Protein AF-A0A919X6D9-F1 (afdb_monomer_lite)

Secondary structure (DSSP, 8-state):
-PPBPHHHHHHHHHHHHSS--HHHHHHHHHHTTTTS--EEEEE-TTS-EEEEEEEEETTTTEEEEEEE-

Organism: NCBI:txid545502

Structure (mmCIF, N/CA/C/O backbone):
data_AF-A0A919X6D9-F1
#
_entry.id   AF-A0A919X6D9-F1
#
loop_
_atom_site.group_PDB
_atom_site.id
_atom_site.type_symbol
_atom_site.label_atom_id
_atom_site.label_alt_id
_atom_site.label_comp_id
_atom_site.label_asym_id
_atom_site.label_entity_id
_atom_site.label_seq_id
_atom_site.pdbx_PDB_ins_code
_atom_site.Cartn_x
_atom_site.Cartn_y
_atom_site.Cartn_z
_atom_site.occupancy
_atom_site.B_iso_or_equiv
_atom_site.auth_seq_id
_atom_site.auth_comp_id
_atom_site.auth_asym_id
_atom_site.auth_atom_id
_atom_site.pdbx_PDB_model_num
ATOM 1 N N . MET A 1 1 ? -1.559 -14.051 -4.225 1.00 59.38 1 MET A N 1
ATOM 2 C CA . MET A 1 1 ? -1.310 -12.606 -4.079 1.00 59.38 1 MET A CA 1
ATOM 3 C C . MET A 1 1 ? -1.771 -11.950 -5.360 1.00 59.38 1 MET A C 1
ATOM 5 O O . MET A 1 1 ? -1.273 -12.306 -6.422 1.00 59.38 1 MET A O 1
ATOM 9 N N . GLU A 1 2 ? -2.814 -11.134 -5.274 1.00 81.12 2 GLU A N 1
ATOM 10 C CA . GLU A 1 2 ? -3.390 -10.445 -6.429 1.00 81.12 2 GLU A CA 1
ATOM 11 C C . GLU A 1 2 ? -2.603 -9.159 -6.688 1.00 81.12 2 GLU A C 1
ATOM 13 O O . GLU A 1 2 ? -2.340 -8.405 -5.753 1.00 81.12 2 GLU A O 1
ATOM 18 N N . LYS A 1 3 ? -2.218 -8.926 -7.948 1.00 88.19 3 LYS A N 1
ATOM 19 C CA . LYS A 1 3 ? -1.640 -7.649 -8.373 1.00 88.19 3 LYS A CA 1
ATOM 20 C C . LYS A 1 3 ? -2.775 -6.644 -8.533 1.00 88.19 3 LYS A C 1
ATOM 22 O O . LYS A 1 3 ? -3.660 -6.835 -9.364 1.00 88.19 3 LYS A O 1
ATOM 27 N N . LEU A 1 4 ? -2.746 -5.594 -7.728 1.00 92.44 4 LEU A N 1
ATOM 28 C CA . LEU A 1 4 ? -3.742 -4.534 -7.702 1.00 92.44 4 LEU A CA 1
ATOM 29 C C . LEU A 1 4 ? -3.228 -3.321 -8.469 1.00 92.44 4 LEU A C 1
ATOM 31 O O . LEU A 1 4 ? -2.048 -2.978 -8.399 1.00 92.44 4 LEU A O 1
ATOM 35 N N . THR A 1 5 ? -4.128 -2.637 -9.165 1.00 93.38 5 THR A N 1
ATOM 36 C CA . THR A 1 5 ? -3.882 -1.263 -9.622 1.00 93.38 5 THR A CA 1
ATOM 37 C C . THR A 1 5 ? -3.856 -0.301 -8.433 1.00 93.38 5 THR A C 1
ATOM 39 O O . THR A 1 5 ? -4.325 -0.637 -7.344 1.00 93.38 5 THR A O 1
ATOM 42 N N . TYR A 1 6 ? -3.352 0.918 -8.641 1.00 92.44 6 TYR A N 1
ATOM 43 C CA . TYR A 1 6 ? -3.367 1.968 -7.615 1.00 92.44 6 TYR A CA 1
ATOM 44 C C . TYR A 1 6 ? -4.769 2.170 -7.024 1.00 92.44 6 TYR A C 1
ATOM 46 O O . TYR A 1 6 ? -4.945 2.147 -5.810 1.00 92.44 6 TYR A O 1
ATOM 54 N N . GLU A 1 7 ? -5.787 2.300 -7.878 1.00 93.81 7 GLU A N 1
ATOM 55 C CA . GLU A 1 7 ? -7.168 2.529 -7.442 1.00 93.81 7 GLU A CA 1
ATOM 56 C C . GLU A 1 7 ? -7.715 1.350 -6.628 1.00 93.81 7 GLU A C 1
ATOM 58 O O . GLU A 1 7 ? -8.337 1.557 -5.587 1.00 93.81 7 GLU A O 1
ATOM 63 N N . GLN A 1 8 ? -7.427 0.114 -7.048 1.00 94.44 8 GLN A N 1
ATOM 64 C CA . GLN A 1 8 ? -7.833 -1.083 -6.310 1.00 94.44 8 GLN A CA 1
ATOM 65 C C . GLN A 1 8 ? -7.119 -1.205 -4.961 1.00 94.44 8 GLN A C 1
ATOM 67 O O . GLN A 1 8 ? -7.751 -1.575 -3.974 1.00 94.44 8 GLN A O 1
ATOM 72 N N . ALA A 1 9 ? -5.823 -0.885 -4.902 1.00 93.44 9 ALA A N 1
ATOM 73 C CA . ALA A 1 9 ? -5.056 -0.908 -3.663 1.00 93.44 9 ALA A CA 1
ATOM 74 C C . ALA A 1 9 ? -5.603 0.115 -2.661 1.00 93.44 9 ALA A C 1
ATOM 76 O O . ALA A 1 9 ? -5.897 -0.244 -1.524 1.00 93.44 9 ALA A O 1
ATOM 77 N N . ILE A 1 10 ? -5.829 1.361 -3.093 1.00 94.81 10 ILE A N 1
ATOM 78 C CA . ILE A 1 10 ? -6.428 2.399 -2.245 1.00 94.81 10 ILE A CA 1
ATOM 79 C C . ILE A 1 10 ? -7.822 1.988 -1.767 1.00 94.81 10 ILE A C 1
ATOM 81 O O . ILE A 1 10 ? -8.115 2.114 -0.580 1.00 94.81 10 ILE A O 1
ATOM 85 N N . GLU A 1 11 ? -8.676 1.464 -2.651 1.00 94.75 11 GLU A N 1
ATOM 86 C CA . GLU A 1 11 ? -10.025 1.045 -2.264 1.00 94.75 11 GLU A CA 1
ATOM 87 C C . GLU A 1 11 ? -9.997 -0.079 -1.217 1.00 94.75 11 GLU A C 1
ATOM 89 O O . GLU A 1 11 ? -10.732 -0.022 -0.227 1.00 94.75 11 GLU A O 1
ATOM 94 N N . GLN A 1 12 ? -9.141 -1.089 -1.405 1.00 93.50 12 GLN A N 1
ATOM 95 C CA . GLN A 1 12 ? -9.000 -2.184 -0.446 1.00 93.50 12 GLN A CA 1
ATOM 96 C C . GLN A 1 12 ? -8.458 -1.701 0.895 1.00 93.50 12 GLN A C 1
ATOM 98 O O . GLN A 1 12 ? -9.028 -2.039 1.930 1.00 93.50 12 GLN A O 1
ATOM 103 N N . LEU A 1 13 ? -7.409 -0.879 0.889 1.00 92.62 13 LEU A N 1
ATOM 104 C CA . LEU A 1 13 ? -6.823 -0.350 2.117 1.00 92.62 13 LEU A CA 1
ATOM 105 C C . LEU A 1 13 ? -7.812 0.552 2.860 1.00 92.62 13 LEU A C 1
ATOM 107 O O . LEU A 1 13 ? -7.947 0.434 4.071 1.00 92.62 13 LEU A O 1
ATOM 111 N N . THR A 1 14 ? -8.577 1.390 2.159 1.00 93.12 14 THR A N 1
ATOM 112 C CA . THR A 1 14 ? -9.615 2.210 2.797 1.00 93.12 14 THR A CA 1
ATOM 113 C C . THR A 1 14 ? -10.744 1.375 3.390 1.00 93.12 14 THR A C 1
ATOM 115 O O . THR A 1 14 ? -11.235 1.700 4.469 1.00 93.12 14 THR A O 1
ATOM 118 N N . LYS A 1 15 ? -11.137 0.269 2.747 1.00 92.50 15 LYS A N 1
ATOM 119 C CA . LYS A 1 15 ? -12.093 -0.686 3.334 1.00 92.50 15 LYS A CA 1
ATOM 120 C C . LYS A 1 15 ? -11.517 -1.392 4.564 1.00 92.50 15 LYS A C 1
ATOM 122 O O . LYS A 1 15 ? -12.248 -1.616 5.521 1.00 92.50 15 LYS A O 1
ATOM 127 N N . LEU A 1 16 ? -10.233 -1.740 4.524 1.00 91.25 16 LEU A N 1
ATOM 128 C CA . LE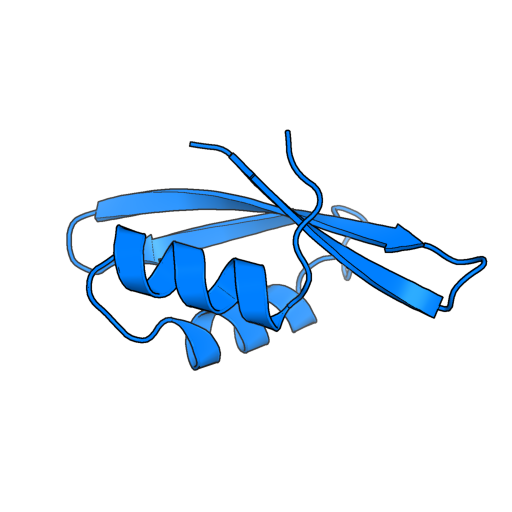U A 1 16 ? -9.531 -2.482 5.569 1.00 91.25 16 LEU A CA 1
ATOM 129 C C . LEU A 1 16 ? -9.272 -1.628 6.813 1.00 91.25 16 LEU A C 1
ATOM 131 O O . LEU A 1 16 ? -9.499 -2.087 7.925 1.00 91.25 16 LEU A O 1
ATOM 135 N N . PHE A 1 17 ? -8.848 -0.382 6.621 1.00 91.00 17 PHE A N 1
ATOM 136 C CA . PHE A 1 17 ? -8.569 0.557 7.704 1.00 91.00 17 PHE A CA 1
ATOM 137 C C . PHE A 1 17 ? -9.793 1.359 8.155 1.00 91.00 17 PHE A C 1
ATOM 139 O O . PHE A 1 17 ? -9.740 2.003 9.195 1.00 91.00 17 PHE A O 1
ATOM 146 N N . GLY A 1 18 ? -10.882 1.359 7.379 1.00 90.94 18 GLY A N 1
ATOM 147 C CA . GLY A 1 18 ? -12.073 2.166 7.665 1.00 90.94 18 GLY A CA 1
ATOM 148 C C . GLY A 1 18 ? -11.871 3.676 7.475 1.00 90.94 18 GLY A C 1
ATOM 149 O O . GLY A 1 18 ? -12.756 4.460 7.817 1.00 90.94 18 GLY A O 1
ATOM 150 N N . GLU A 1 19 ? -10.734 4.098 6.915 1.00 90.25 19 GLU A N 1
ATOM 151 C CA . GLU A 1 19 ? -10.356 5.498 6.716 1.00 90.25 19 GLU A CA 1
ATOM 152 C C . GLU A 1 19 ? -9.679 5.734 5.355 1.00 90.25 19 GLU A C 1
ATOM 154 O O . GLU A 1 19 ? -9.221 4.815 4.671 1.00 90.25 19 GLU A O 1
ATOM 159 N N . ASN A 1 20 ? -9.641 6.990 4.910 1.00 90.94 20 ASN A N 1
ATOM 160 C CA . ASN A 1 20 ? -8.997 7.339 3.646 1.00 90.94 20 ASN A CA 1
ATOM 161 C C . ASN A 1 20 ? -7.470 7.352 3.808 1.00 90.94 20 ASN A C 1
ATOM 163 O O . ASN A 1 20 ? -6.923 8.283 4.392 1.00 90.94 20 ASN A O 1
ATOM 167 N N . VAL A 1 21 ? -6.788 6.369 3.218 1.00 92.38 21 VAL A N 1
ATOM 168 C CA . VAL A 1 21 ? -5.328 6.216 3.333 1.00 92.38 21 VAL A CA 1
ATOM 169 C C . VAL A 1 21 ? -4.547 6.802 2.161 1.00 92.38 21 VAL A C 1
ATOM 171 O O . VAL A 1 21 ? -3.327 6.665 2.105 1.00 92.38 21 VAL A O 1
ATOM 174 N N . LYS A 1 22 ? -5.225 7.450 1.205 1.00 93.31 22 LYS A N 1
ATOM 175 C CA . LYS A 1 22 ? -4.611 7.895 -0.053 1.00 93.31 22 LYS A CA 1
ATOM 176 C C . LYS A 1 22 ? -3.376 8.772 0.157 1.00 93.31 22 LYS A C 1
ATOM 178 O O . LYS A 1 22 ? -2.375 8.571 -0.522 1.00 93.31 22 LYS A O 1
ATOM 183 N N . ASN A 1 23 ? -3.447 9.729 1.081 1.00 92.38 23 ASN A N 1
ATOM 184 C CA . ASN A 1 23 ? -2.335 10.646 1.335 1.00 92.38 23 ASN A CA 1
ATOM 185 C C . ASN A 1 23 ? -1.120 9.893 1.885 1.00 92.38 23 ASN A C 1
ATOM 187 O O . ASN A 1 23 ? -0.047 9.973 1.297 1.00 92.38 23 ASN A O 1
ATOM 191 N N . THR A 1 24 ? -1.318 9.098 2.938 1.00 90.94 24 THR A N 1
ATOM 192 C CA . THR A 1 24 ? -0.251 8.304 3.556 1.00 90.94 24 THR A CA 1
ATOM 193 C C . THR A 1 24 ? 0.352 7.315 2.560 1.00 90.94 24 THR A C 1
ATOM 195 O O . THR A 1 24 ? 1.567 7.168 2.494 1.00 90.94 24 THR A O 1
ATOM 198 N N . PHE A 1 25 ? -0.480 6.673 1.735 1.00 93.00 25 PHE A N 1
ATOM 199 C CA . PHE A 1 25 ? -0.021 5.771 0.681 1.00 93.00 25 PHE A CA 1
ATOM 200 C C . PHE A 1 25 ? 0.881 6.484 -0.334 1.00 93.00 25 PHE A C 1
ATOM 202 O O . PHE A 1 25 ? 1.935 5.964 -0.678 1.00 93.00 25 PHE A O 1
ATOM 209 N N . ASP A 1 26 ? 0.493 7.670 -0.809 1.00 92.19 26 ASP A N 1
ATOM 210 C CA . ASP A 1 26 ? 1.265 8.441 -1.794 1.00 92.19 26 ASP A CA 1
ATOM 211 C C . ASP A 1 26 ? 2.611 8.923 -1.226 1.00 92.19 26 ASP A C 1
ATOM 213 O O . ASP A 1 26 ? 3.625 8.923 -1.923 1.00 92.19 26 ASP A O 1
ATOM 217 N N . GLU A 1 27 ? 2.635 9.300 0.055 1.00 91.69 27 GLU A N 1
ATOM 218 C CA . GLU A 1 27 ? 3.866 9.658 0.763 1.00 91.69 27 GLU A CA 1
ATOM 219 C C . GLU A 1 27 ? 4.817 8.467 0.882 1.00 91.69 27 GLU A C 1
ATOM 221 O O . GLU A 1 27 ? 5.989 8.587 0.529 1.00 91.69 27 GLU A O 1
ATOM 226 N N . GLN A 1 28 ? 4.314 7.306 1.310 1.00 91.06 28 GLN A N 1
ATOM 227 C CA . GLN A 1 28 ? 5.129 6.096 1.412 1.00 91.06 28 GLN A CA 1
ATOM 228 C C . GLN A 1 28 ? 5.587 5.594 0.037 1.00 91.06 28 GLN A C 1
ATOM 230 O O . GLN A 1 28 ? 6.739 5.196 -0.114 1.00 91.06 28 GLN A O 1
ATOM 235 N N . LEU A 1 29 ? 4.738 5.681 -0.992 1.00 89.94 29 LEU A N 1
ATOM 236 C CA . LEU A 1 29 ? 5.069 5.260 -2.354 1.00 89.94 29 LEU A CA 1
ATOM 237 C C . LEU A 1 29 ? 6.235 6.058 -2.955 1.00 89.94 29 LEU A C 1
ATOM 239 O O . LEU A 1 29 ? 7.028 5.491 -3.699 1.00 89.94 29 LEU A O 1
ATOM 243 N N . LYS A 1 30 ? 6.364 7.352 -2.636 1.00 86.75 30 LYS A N 1
ATOM 244 C CA . LYS A 1 30 ? 7.503 8.175 -3.090 1.00 86.75 30 LYS A CA 1
ATOM 245 C C . LYS A 1 30 ? 8.834 7.709 -2.511 1.00 86.75 30 LYS A C 1
ATOM 247 O O . LYS A 1 30 ? 9.863 7.893 -3.150 1.00 86.75 30 LYS A O 1
ATOM 252 N N . ILE A 1 31 ? 8.79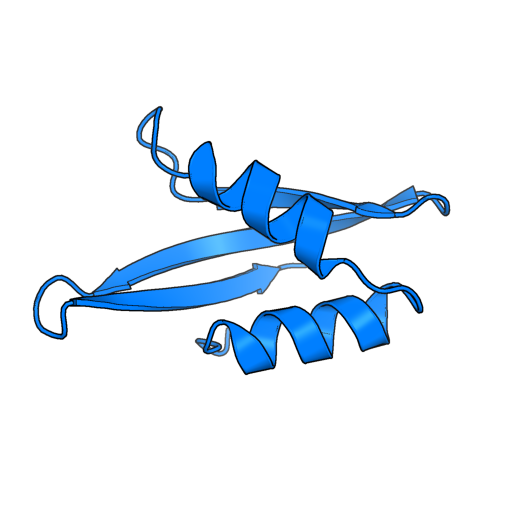6 7.140 -1.310 1.00 84.12 31 ILE A N 1
ATOM 253 C CA . ILE A 1 31 ? 9.968 6.641 -0.587 1.00 84.12 31 ILE A CA 1
ATOM 254 C C . ILE A 1 31 ? 10.240 5.177 -0.976 1.00 84.12 31 ILE A C 1
ATOM 256 O O . ILE A 1 31 ? 11.388 4.728 -1.010 1.00 84.12 31 ILE A O 1
ATOM 260 N N . ALA A 1 32 ? 9.188 4.424 -1.305 1.00 84.88 32 ALA A N 1
ATOM 261 C CA . ALA A 1 32 ? 9.278 3.040 -1.741 1.00 84.88 32 ALA A CA 1
ATOM 262 C C . ALA A 1 32 ? 10.135 2.922 -3.010 1.00 84.88 32 ALA A C 1
ATOM 264 O O . ALA A 1 32 ? 9.892 3.570 -4.025 1.00 84.88 32 ALA A O 1
ATOM 265 N N . GLY A 1 33 ? 11.162 2.076 -2.954 1.00 70.81 33 GLY A N 1
ATOM 266 C CA . 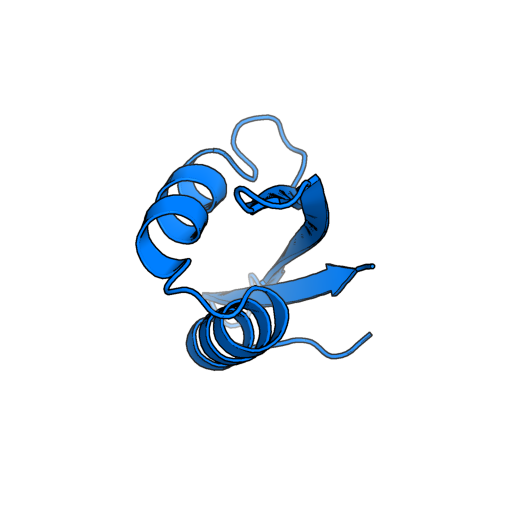GLY A 1 33 ? 12.126 1.915 -4.041 1.00 70.81 33 GLY A CA 1
ATOM 267 C C . GLY A 1 33 ? 13.294 2.908 -4.036 1.00 70.81 33 GLY A C 1
ATOM 268 O O . GLY A 1 33 ? 14.293 2.615 -4.692 1.00 70.81 33 GLY A O 1
ATOM 269 N N . GLU A 1 34 ? 13.263 3.995 -3.249 1.00 73.19 34 GLU A N 1
ATOM 270 C CA . GLU A 1 34 ? 14.388 4.949 -3.146 1.00 73.19 34 GLU A CA 1
ATOM 271 C C . GLU A 1 34 ? 15.661 4.268 -2.602 1.00 73.19 34 GLU A C 1
ATOM 273 O O . GLU A 1 34 ? 16.776 4.548 -3.043 1.00 73.19 34 GLU A O 1
ATOM 278 N N . HIS A 1 35 ? 15.494 3.280 -1.718 1.00 72.19 35 HIS A N 1
ATOM 279 C CA . HIS A 1 35 ? 16.581 2.474 -1.149 1.00 72.19 35 HIS A CA 1
ATOM 280 C C . HIS A 1 35 ? 16.700 1.062 -1.752 1.00 72.19 35 HIS A C 1
ATOM 282 O O . HIS A 1 35 ? 17.357 0.194 -1.178 1.00 72.19 35 HIS A O 1
ATOM 288 N N . GLY A 1 36 ? 16.066 0.804 -2.902 1.00 71.06 36 GLY A N 1
ATOM 289 C CA . GLY A 1 36 ? 16.109 -0.502 -3.574 1.00 71.06 36 GLY A CA 1
ATOM 290 C C . GLY A 1 36 ? 15.186 -1.572 -2.979 1.00 71.06 36 GLY A C 1
ATOM 291 O O . GLY A 1 36 ? 15.192 -2.705 -3.456 1.00 71.06 36 GLY A O 1
ATOM 292 N N . ILE A 1 37 ? 14.378 -1.220 -1.976 1.00 78.69 37 ILE A N 1
ATOM 293 C CA . ILE A 1 37 ? 13.323 -2.075 -1.428 1.00 78.69 37 ILE A CA 1
ATOM 294 C C . ILE A 1 37 ? 11.982 -1.538 -1.936 1.00 78.69 37 ILE A C 1
ATOM 296 O O . ILE A 1 37 ? 11.585 -0.440 -1.542 1.00 78.69 37 ILE A O 1
ATOM 300 N N . PRO A 1 38 ? 11.286 -2.259 -2.829 1.00 88.12 38 PRO A N 1
ATOM 301 C CA . PRO A 1 38 ? 10.045 -1.789 -3.420 1.00 88.12 38 PRO A CA 1
ATOM 302 C C . PRO A 1 38 ? 8.855 -2.232 -2.557 1.00 88.12 38 PRO A C 1
ATOM 304 O O . PRO A 1 38 ? 7.947 -2.908 -3.024 1.00 88.12 38 PRO A O 1
ATOM 307 N N . ASN A 1 39 ? 8.883 -1.911 -1.267 1.00 91.75 39 ASN A N 1
ATOM 308 C CA . ASN A 1 39 ? 7.760 -2.120 -0.361 1.00 91.75 39 ASN A CA 1
ATOM 309 C C . ASN A 1 39 ? 7.717 -1.025 0.707 1.00 91.75 39 ASN A C 1
ATOM 311 O O . ASN A 1 39 ? 8.681 -0.275 0.876 1.00 91.75 39 ASN A O 1
ATOM 315 N N . PHE A 1 40 ? 6.582 -0.919 1.386 1.00 92.44 40 PHE A N 1
ATOM 316 C CA . PHE A 1 40 ? 6.383 -0.030 2.523 1.00 92.44 40 PHE A CA 1
ATOM 317 C C . PHE A 1 40 ? 5.252 -0.547 3.410 1.00 92.44 40 PHE A C 1
ATOM 319 O O . PHE A 1 40 ? 4.366 -1.260 2.939 1.00 92.44 40 PHE A O 1
ATOM 326 N N . ASN A 1 41 ? 5.238 -0.136 4.677 1.00 91.94 41 ASN A N 1
ATOM 327 C CA . ASN A 1 41 ? 4.143 -0.453 5.588 1.00 91.94 41 ASN A CA 1
ATOM 328 C C . ASN A 1 41 ? 3.189 0.731 5.723 1.00 91.94 41 ASN A C 1
ATOM 330 O O . ASN A 1 41 ? 3.614 1.883 5.818 1.00 91.94 41 ASN A O 1
ATOM 334 N N . LEU A 1 42 ? 1.896 0.428 5.788 1.00 91.56 42 LEU A N 1
ATOM 335 C CA . LEU A 1 42 ? 0.872 1.363 6.236 1.00 91.56 42 LEU A CA 1
ATOM 336 C C . LEU A 1 42 ? 0.314 0.890 7.566 1.00 91.56 42 LEU A C 1
ATOM 338 O O . LEU A 1 42 ? -0.047 -0.274 7.705 1.00 91.56 42 LEU A O 1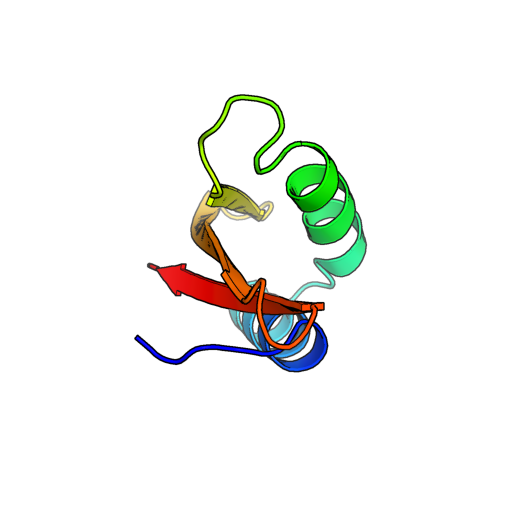
ATOM 342 N N . GLU A 1 43 ? 0.230 1.808 8.520 1.00 91.1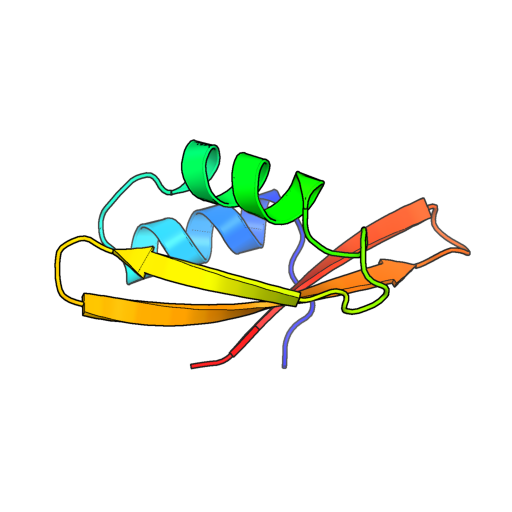2 43 GLU A N 1
ATOM 343 C CA . GLU A 1 43 ? -0.388 1.589 9.822 1.00 91.12 43 GLU A CA 1
ATOM 344 C C . GLU A 1 43 ? -1.509 2.612 10.027 1.00 91.12 43 GLU A C 1
ATOM 346 O O . GLU A 1 43 ? -1.341 3.786 9.681 1.00 91.12 43 GLU A O 1
ATOM 351 N N . ASN A 1 44 ? -2.655 2.175 10.552 1.00 87.06 44 ASN A N 1
ATOM 352 C CA . ASN A 1 44 ? -3.724 3.084 10.964 1.00 87.06 44 ASN A CA 1
ATOM 353 C C . ASN A 1 44 ? -3.628 3.450 12.449 1.00 87.06 44 ASN A C 1
ATOM 355 O O . ASN A 1 44 ? -2.870 2.869 13.222 1.00 87.06 44 ASN A O 1
ATOM 359 N N . ASN A 1 45 ? -4.476 4.383 12.877 1.00 84.12 45 ASN A N 1
ATOM 360 C CA . ASN A 1 45 ? -4.502 4.851 14.265 1.00 84.12 45 ASN A CA 1
ATOM 361 C C . ASN A 1 45 ? -4.904 3.768 15.288 1.00 84.12 45 ASN A C 1
ATOM 363 O O . ASN A 1 45 ? -4.733 3.968 16.489 1.00 84.12 45 ASN A O 1
ATOM 367 N N . GLU A 1 46 ? -5.445 2.636 14.833 1.00 85.25 46 GLU A N 1
ATOM 368 C CA . GLU A 1 46 ? -5.842 1.500 15.672 1.00 85.25 46 GLU A CA 1
ATOM 369 C C . GLU A 1 46 ? -4.726 0.449 15.825 1.00 85.25 46 GLU A C 1
ATOM 371 O O . GLU A 1 46 ? -4.910 -0.543 16.532 1.00 85.25 46 GLU A O 1
ATOM 376 N N . GLY A 1 47 ? -3.563 0.661 15.195 1.00 85.06 47 GLY A N 1
ATOM 377 C CA . GLY A 1 47 ? -2.431 -0.268 15.228 1.00 85.06 47 GLY A CA 1
ATOM 378 C C . GLY A 1 47 ? -2.565 -1.447 14.260 1.00 85.06 47 GLY A C 1
ATOM 379 O O . GLY A 1 47 ? -1.824 -2.424 14.373 1.00 85.06 47 GLY A O 1
ATOM 380 N N . LEU A 1 48 ? -3.505 -1.388 13.311 1.00 89.75 48 LEU A N 1
ATOM 381 C CA . LEU A 1 48 ? -3.532 -2.307 12.180 1.00 89.75 48 LEU A CA 1
ATOM 382 C C . LEU A 1 48 ? -2.407 -1.903 11.231 1.00 89.75 48 LEU A C 1
ATOM 384 O O . LEU A 1 48 ? -2.356 -0.750 10.812 1.00 89.75 48 LEU A O 1
ATOM 388 N N . SER A 1 49 ? -1.532 -2.842 10.880 1.00 91.69 49 SER A N 1
ATOM 389 C CA . SER A 1 49 ? -0.442 -2.623 9.931 1.00 91.69 49 SER A CA 1
ATOM 390 C C . SER A 1 49 ? -0.547 -3.611 8.776 1.00 91.69 49 SER A C 1
ATOM 392 O O . SER A 1 49 ? -0.883 -4.776 8.985 1.00 91.69 49 SER A O 1
ATOM 394 N N . VAL A 1 50 ? -0.278 -3.140 7.562 1.00 92.94 50 VAL A N 1
ATOM 395 C CA . VAL A 1 50 ? -0.196 -3.968 6.356 1.00 92.94 50 VAL A CA 1
ATOM 396 C C . VAL A 1 50 ? 1.062 -3.609 5.579 1.00 92.94 50 VAL A C 1
ATOM 398 O O . VAL A 1 50 ? 1.451 -2.441 5.516 1.00 92.94 50 VAL A O 1
ATOM 401 N N . GLU A 1 51 ? 1.689 -4.612 4.978 1.00 93.44 51 GLU A N 1
ATOM 402 C CA . GLU A 1 51 ? 2.844 -4.434 4.104 1.00 93.44 51 GLU A CA 1
ATOM 403 C C . GLU A 1 51 ? 2.361 -4.354 2.653 1.00 93.44 51 GLU A C 1
ATOM 405 O O . GLU A 1 51 ? 1.589 -5.192 2.182 1.00 93.44 51 GLU A O 1
ATOM 410 N N . ILE A 1 52 ? 2.795 -3.326 1.929 1.00 93.50 52 ILE A N 1
ATOM 411 C CA . ILE A 1 52 ? 2.477 -3.117 0.521 1.00 93.50 52 ILE A CA 1
ATOM 412 C C . ILE A 1 52 ? 3.747 -3.320 -0.286 1.00 93.50 52 ILE A C 1
ATOM 414 O O . ILE A 1 52 ? 4.694 -2.544 -0.184 1.00 93.50 52 ILE A O 1
ATOM 418 N N . TRP A 1 53 ? 3.737 -4.329 -1.147 1.00 93.25 53 TRP A N 1
ATOM 419 C CA . TRP A 1 53 ? 4.764 -4.524 -2.161 1.00 93.25 53 TRP A CA 1
ATOM 420 C C . TRP A 1 53 ? 4.395 -3.781 -3.434 1.00 93.25 53 TRP A C 1
ATOM 422 O O . TRP A 1 53 ? 3.258 -3.852 -3.901 1.00 93.25 53 TRP A O 1
ATOM 432 N N . VAL A 1 54 ? 5.379 -3.100 -4.001 1.00 91.75 54 VAL A N 1
ATOM 433 C CA . VAL A 1 54 ? 5.307 -2.362 -5.255 1.00 91.75 54 VAL A CA 1
ATOM 434 C C . VAL A 1 54 ? 6.076 -3.155 -6.304 1.00 91.75 54 VAL A C 1
ATOM 436 O O . VAL A 1 54 ? 7.236 -3.507 -6.119 1.00 91.75 54 VAL A O 1
ATOM 439 N N . ASP A 1 55 ? 5.436 -3.444 -7.423 1.00 89.62 55 ASP A N 1
ATOM 440 C CA . ASP A 1 55 ? 6.040 -4.141 -8.550 1.00 89.62 55 ASP A CA 1
ATOM 441 C C . ASP A 1 55 ? 5.992 -3.211 -9.759 1.00 89.62 55 ASP A C 1
ATOM 443 O O . ASP A 1 55 ? 4.915 -2.771 -10.166 1.00 89.62 55 ASP A O 1
ATOM 447 N N . TRP A 1 56 ? 7.161 -2.868 -10.302 1.00 86.88 56 TRP A N 1
ATOM 448 C CA . TRP A 1 56 ? 7.249 -2.056 -11.511 1.00 86.88 56 TRP A CA 1
ATOM 449 C C . TRP A 1 56 ? 7.426 -2.953 -12.727 1.00 86.88 56 TRP A C 1
ATOM 451 O O . TRP A 1 56 ? 8.492 -3.537 -12.946 1.00 86.88 56 TRP A O 1
ATOM 461 N N . ASP A 1 57 ? 6.376 -3.018 -13.538 1.00 83.12 57 ASP A N 1
ATOM 462 C CA . ASP A 1 57 ? 6.419 -3.654 -14.841 1.00 83.12 57 ASP A CA 1
ATOM 463 C C . ASP A 1 57 ? 7.070 -2.694 -15.841 1.00 83.12 57 ASP A C 1
ATOM 465 O O . ASP A 1 57 ? 6.444 -1.760 -16.342 1.00 83.12 57 ASP A O 1
ATOM 469 N N . LYS A 1 58 ? 8.364 -2.902 -16.106 1.00 81.25 58 LYS A N 1
ATOM 470 C CA . LYS A 1 58 ? 9.151 -2.050 -17.016 1.00 81.25 58 LYS A CA 1
ATOM 471 C C . LYS A 1 58 ? 8.685 -2.122 -18.469 1.00 81.25 58 LYS A C 1
ATOM 473 O O . LYS A 1 58 ? 8.976 -1.208 -19.233 1.00 81.25 58 LYS A O 1
ATOM 478 N N . GLU A 1 59 ? 8.036 -3.214 -18.865 1.00 82.88 59 GLU A N 1
ATOM 479 C CA . GLU A 1 59 ? 7.565 -3.413 -20.240 1.00 82.88 59 GLU A CA 1
ATOM 480 C C . GLU A 1 59 ? 6.306 -2.589 -20.520 1.00 82.88 59 GLU A C 1
ATOM 482 O O . GLU A 1 59 ? 6.182 -1.998 -21.591 1.00 82.88 59 GLU A O 1
ATOM 487 N N . SER A 1 60 ? 5.404 -2.507 -19.541 1.00 83.38 60 SER A N 1
ATOM 488 C CA . SER A 1 60 ? 4.145 -1.764 -19.639 1.00 83.38 60 SER A C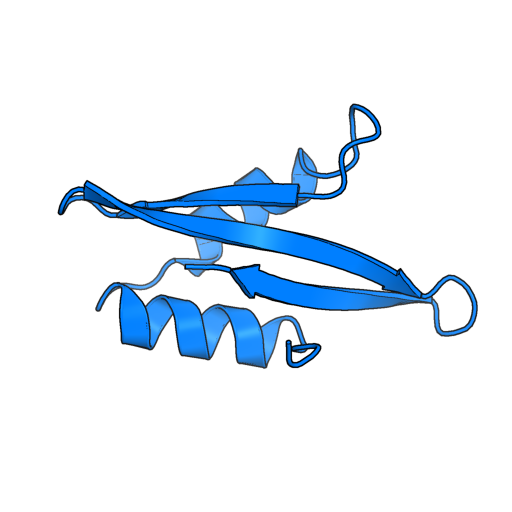A 1
ATOM 489 C C . SER A 1 60 ? 4.216 -0.361 -19.031 1.00 83.38 60 SER A C 1
ATOM 491 O O . SER A 1 60 ? 3.254 0.391 -19.157 1.00 83.38 60 SER A O 1
ATOM 493 N N . ASP A 1 61 ? 5.326 -0.017 -18.370 1.00 83.06 61 ASP A N 1
ATOM 494 C CA . ASP A 1 61 ? 5.515 1.203 -17.572 1.00 83.06 61 ASP A CA 1
ATOM 495 C C . ASP A 1 61 ? 4.420 1.398 -16.505 1.00 83.06 61 ASP A C 1
ATOM 497 O O . ASP A 1 61 ? 3.911 2.494 -16.274 1.00 83.06 61 ASP A O 1
ATOM 501 N N . LEU A 1 62 ? 4.020 0.299 -15.855 1.00 85.38 62 LEU A N 1
ATOM 502 C CA . LEU A 1 62 ? 2.929 0.281 -14.877 1.00 85.38 62 LEU A CA 1
ATOM 503 C C . LEU A 1 62 ? 3.401 -0.205 -13.509 1.00 85.38 62 LEU A C 1
ATOM 505 O O . LEU A 1 62 ? 4.179 -1.152 -13.392 1.00 85.38 62 LEU A O 1
ATOM 509 N N . LEU A 1 63 ? 2.872 0.428 -12.462 1.00 89.31 63 LEU A N 1
ATOM 510 C CA . LEU A 1 63 ? 3.028 -0.024 -11.083 1.00 89.31 63 LEU A CA 1
ATOM 511 C C . LEU A 1 63 ? 1.860 -0.927 -10.690 1.00 89.31 63 LEU A C 1
ATOM 513 O O . LEU A 1 63 ? 0.693 -0.596 -10.908 1.00 89.31 63 LEU A O 1
ATOM 517 N N . SER A 1 64 ? 2.196 -2.054 -10.078 1.00 92.12 64 SER A N 1
ATOM 518 C CA . SER A 1 64 ? 1.259 -2.988 -9.465 1.00 92.12 64 SER A CA 1
ATOM 519 C C . SER A 1 64 ? 1.529 -3.078 -7.970 1.00 92.12 64 SER A C 1
ATOM 521 O O . SER A 1 64 ? 2.671 -2.957 -7.533 1.00 92.12 64 SER A O 1
ATOM 523 N N . TYR A 1 65 ? 0.490 -3.337 -7.185 1.00 93.25 65 TYR A N 1
ATOM 524 C CA . TYR A 1 65 ? 0.580 -3.372 -5.729 1.00 93.25 65 TYR A CA 1
ATOM 525 C C . TYR A 1 65 ? 0.094 -4.711 -5.191 1.00 93.25 65 TYR A C 1
ATOM 527 O O . TYR A 1 65 ? -0.882 -5.267 -5.686 1.00 93.25 65 TYR A O 1
ATOM 535 N N . THR A 1 66 ? 0.760 -5.234 -4.170 1.00 94.25 66 THR A N 1
ATOM 536 C CA . THR A 1 66 ? 0.322 -6.430 -3.443 1.00 94.25 66 THR A CA 1
ATOM 537 C C . THR A 1 66 ? 0.231 -6.093 -1.967 1.00 94.25 66 THR A C 1
ATOM 539 O O . THR A 1 66 ? 1.217 -5.659 -1.381 1.00 94.25 66 THR A O 1
ATOM 542 N N . ILE A 1 67 ? -0.941 -6.304 -1.373 1.00 92.19 67 ILE A N 1
ATOM 543 C CA . ILE A 1 67 ? -1.169 -6.106 0.061 1.00 92.19 67 ILE A CA 1
ATOM 544 C C . ILE A 1 67 ? -0.920 -7.440 0.770 1.00 92.19 67 ILE A C 1
ATOM 546 O O . ILE A 1 67 ? -1.511 -8.460 0.404 1.00 92.19 67 ILE A O 1
ATOM 550 N N . VAL A 1 68 ? -0.038 -7.430 1.765 1.00 89.62 68 VAL A N 1
ATOM 551 C CA . VAL A 1 68 ? 0.315 -8.572 2.611 1.00 89.62 68 VAL A CA 1
ATOM 552 C C . VAL A 1 68 ? -0.083 -8.235 4.050 1.00 89.62 68 VAL A C 1
ATOM 554 O O . VAL A 1 68 ? 0.288 -7.181 4.570 1.00 89.62 68 VAL A O 1
ATOM 557 N N . GLN A 1 69 ? -0.888 -9.110 4.658 1.00 76.50 69 GLN A N 1
ATOM 558 C CA . GLN A 1 69 ? -1.335 -9.036 6.055 1.00 76.50 69 GLN A CA 1
ATOM 559 C C . GLN A 1 69 ? -0.643 -10.102 6.899 1.00 76.50 69 GLN A C 1
ATOM 561 O O . GLN A 1 69 ? -0.430 -11.215 6.361 1.00 76.50 69 GLN A O 1
#

Sequence (69 aa):
MEKLTYEQAIEQLTKLFGENVKNTFDEQLKIAGEHGIPNFNLENNEGLSVEIWVDWDKESDLLSYTIVQ

Foldseek 3Di:
DDWAAPVRVQVVVCVVQVHRCNVVVVVQCVVQCVVPHNKDWDAHPVGDIWIKGWDQDPVVRGITIDIHD

Radius of gyration: 11.61 Å; chains: 1; bounding box: 29×23×36 Å

pLDDT: mean 88.27, std 6.82, range [59.38, 94.81]